Protein AF-A0A2S1WWI3-F1 (afdb_monomer)

Radius of gyration: 15.92 Å; Cα contacts (8 Å, |Δi|>4): 73; chains: 1; bounding box: 42×21×42 Å

Structure (mmCIF, N/CA/C/O backbone):
data_AF-A0A2S1WWI3-F1
#
_entry.id   AF-A0A2S1WWI3-F1
#
loop_
_atom_site.group_PDB
_atom_site.id
_atom_site.type_symbol
_atom_site.label_atom_id
_atom_site.label_alt_id
_atom_site.label_comp_id
_atom_site.label_asym_id
_atom_site.label_entity_id
_atom_site.label_seq_id
_atom_site.pdbx_PDB_ins_code
_atom_site.Cartn_x
_atom_site.Cartn_y
_atom_site.Cartn_z
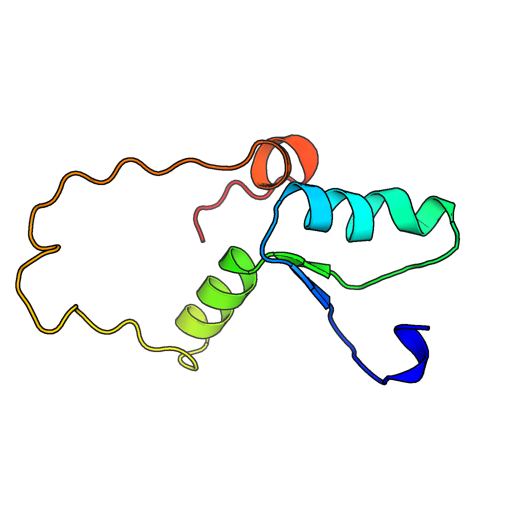_atom_site.occupancy
_atom_site.B_iso_or_equiv
_atom_site.auth_seq_id
_atom_site.auth_comp_id
_atom_site.auth_asym_id
_atom_site.auth_atom_id
_atom_site.pdbx_PDB_model_num
ATOM 1 N N . ASN A 1 1 ? -17.633 11.982 7.757 1.00 63.69 1 ASN A N 1
ATOM 2 C CA . ASN A 1 1 ? -17.065 10.710 8.266 1.00 63.69 1 ASN A CA 1
ATOM 3 C C . ASN A 1 1 ? -16.674 9.847 7.064 1.00 63.69 1 ASN A C 1
ATOM 5 O O . ASN A 1 1 ? -17.446 9.818 6.117 1.00 63.69 1 ASN A O 1
ATOM 9 N N . VAL A 1 2 ? -15.518 9.165 7.026 1.00 69.94 2 VAL A N 1
ATOM 10 C CA . VAL A 1 2 ? -15.132 8.339 5.846 1.00 69.94 2 VAL A CA 1
ATOM 11 C C . VAL A 1 2 ? -16.196 7.278 5.529 1.00 69.94 2 VAL A C 1
ATOM 13 O O . VAL A 1 2 ? -16.414 6.960 4.368 1.00 69.94 2 VAL A O 1
ATOM 16 N N . LYS A 1 3 ? -16.943 6.810 6.536 1.00 70.00 3 LYS A N 1
ATOM 17 C CA . LYS A 1 3 ? -18.073 5.884 6.355 1.00 70.00 3 LYS A CA 1
ATOM 18 C C . LYS A 1 3 ? -19.229 6.457 5.515 1.00 70.00 3 LYS A C 1
ATOM 20 O O . LYS A 1 3 ? -19.946 5.695 4.880 1.00 70.00 3 LYS A O 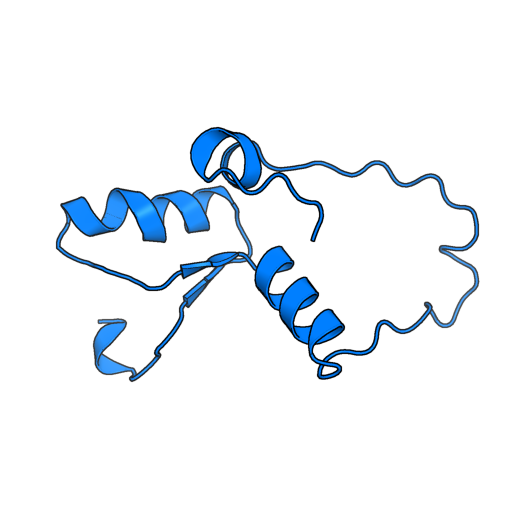1
ATOM 25 N N . GLU A 1 4 ? -19.395 7.777 5.468 1.00 80.31 4 GLU A N 1
ATOM 26 C CA . GLU A 1 4 ? -20.475 8.444 4.719 1.00 80.31 4 GLU A CA 1
ATOM 27 C C . GLU A 1 4 ? -20.170 8.563 3.222 1.00 80.31 4 GLU A C 1
ATOM 29 O O . GLU A 1 4 ? -21.067 8.832 2.431 1.00 80.31 4 GLU A O 1
ATOM 34 N N . THR A 1 5 ? -18.919 8.344 2.809 1.00 85.25 5 THR A N 1
ATOM 35 C CA . THR A 1 5 ? -18.524 8.434 1.395 1.00 85.25 5 THR A CA 1
ATOM 36 C C . THR A 1 5 ? -18.852 7.164 0.606 1.00 85.25 5 THR A C 1
ATOM 38 O O . THR A 1 5 ? -18.721 7.150 -0.615 1.00 85.25 5 THR A O 1
ATOM 41 N N . GLY A 1 6 ? -19.229 6.072 1.286 1.00 82.56 6 GLY A N 1
ATOM 42 C CA . GLY A 1 6 ? -19.405 4.751 0.674 1.00 82.56 6 GLY A CA 1
ATOM 43 C C . GLY A 1 6 ? -18.093 4.066 0.262 1.00 82.56 6 GLY A C 1
ATOM 44 O O . GLY A 1 6 ? -18.123 2.991 -0.344 1.00 82.56 6 GLY A O 1
ATOM 45 N N . ALA A 1 7 ? -16.934 4.656 0.581 1.00 85.69 7 ALA A N 1
ATOM 46 C CA . ALA A 1 7 ? -15.635 4.073 0.275 1.00 85.69 7 ALA A CA 1
ATOM 47 C C . ALA A 1 7 ? -15.404 2.777 1.069 1.00 85.69 7 ALA A C 1
ATOM 49 O O . ALA A 1 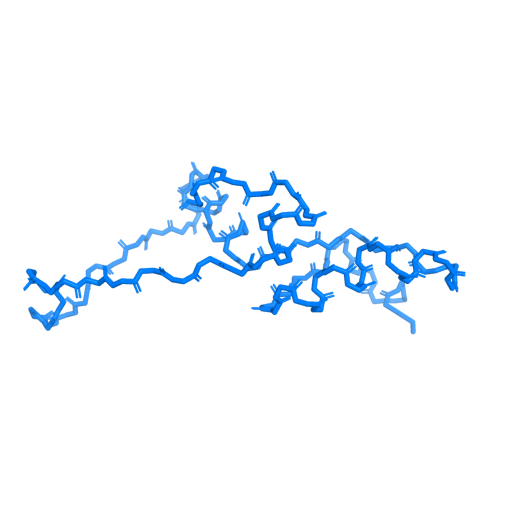7 ? -15.559 2.734 2.288 1.00 85.69 7 ALA A O 1
ATOM 50 N N . LYS A 1 8 ? -14.994 1.715 0.364 1.00 85.75 8 LYS A N 1
ATOM 51 C CA . LYS A 1 8 ? -14.766 0.382 0.953 1.00 85.75 8 LYS A CA 1
ATOM 52 C C . LYS A 1 8 ? -13.336 0.155 1.441 1.00 85.75 8 LYS A C 1
ATOM 54 O O . LYS A 1 8 ? -13.117 -0.721 2.264 1.00 85.75 8 LYS A O 1
ATOM 59 N N . LYS A 1 9 ? -12.371 0.899 0.897 1.00 90.62 9 LYS A N 1
ATOM 60 C CA . LYS A 1 9 ? -10.946 0.812 1.237 1.00 90.62 9 LYS A CA 1
ATOM 61 C C . LYS A 1 9 ? -10.325 2.196 1.272 1.00 90.62 9 LYS A C 1
ATOM 63 O O . LYS A 1 9 ? -10.653 3.040 0.441 1.00 90.62 9 LYS A O 1
ATOM 68 N N . VAL A 1 10 ? -9.384 2.386 2.186 1.00 93.00 10 VAL A N 1
ATOM 69 C CA . VAL A 1 10 ? -8.541 3.577 2.289 1.00 93.00 10 VAL A CA 1
ATOM 70 C C . VAL A 1 10 ? -7.143 3.219 1.801 1.00 93.00 10 VAL A C 1
ATOM 72 O O . VAL A 1 10 ? -6.535 2.266 2.280 1.00 93.00 10 VAL A O 1
ATOM 75 N N . VAL A 1 11 ? -6.621 3.979 0.842 1.00 94.75 11 VAL A N 1
ATOM 76 C CA . VAL A 1 11 ? -5.258 3.792 0.331 1.00 94.75 11 VAL A CA 1
ATOM 77 C C . VAL A 1 11 ? -4.353 4.833 0.973 1.00 94.75 11 VAL A C 1
ATOM 79 O O . VAL A 1 11 ? -4.652 6.023 0.915 1.00 94.75 11 VAL A O 1
ATOM 82 N N . SER A 1 12 ? -3.245 4.397 1.570 1.00 94.25 12 SER A N 1
ATOM 83 C CA . SER A 1 12 ? -2.250 5.301 2.151 1.00 94.25 12 SER A CA 1
ATOM 84 C C . SER A 1 12 ? -0.902 5.187 1.450 1.00 94.25 12 SER A C 1
ATOM 86 O O . SER A 1 12 ? -0.395 4.088 1.217 1.00 94.25 12 SER A O 1
ATOM 88 N N . THR A 1 13 ? -0.294 6.332 1.143 1.00 92.81 13 THR A N 1
ATOM 89 C CA . THR A 1 13 ? 1.063 6.410 0.586 1.00 92.81 13 THR A CA 1
ATOM 90 C C . THR A 1 13 ? 2.159 6.410 1.653 1.00 92.81 13 THR A C 1
ATOM 92 O O . THR A 1 13 ? 3.325 6.207 1.336 1.00 92.81 13 THR A O 1
ATOM 95 N N . CYS A 1 14 ? 1.794 6.622 2.918 1.00 92.12 14 CYS A N 1
ATOM 96 C CA . CYS A 1 14 ? 2.724 6.733 4.032 1.00 92.12 14 CYS A CA 1
ATOM 97 C C . CYS A 1 14 ? 2.587 5.525 4.961 1.00 92.12 14 CYS A C 1
ATOM 99 O O . CYS A 1 14 ? 1.491 5.206 5.424 1.00 92.12 14 CYS A O 1
ATOM 101 N N . ALA A 1 15 ? 3.708 4.885 5.297 1.00 88.81 15 ALA A N 1
ATOM 102 C CA . ALA A 1 15 ? 3.719 3.735 6.198 1.00 88.81 15 ALA A CA 1
ATOM 103 C C . ALA A 1 15 ? 3.262 4.077 7.628 1.00 88.81 15 ALA A C 1
ATOM 105 O O . ALA A 1 15 ? 2.624 3.252 8.278 1.00 88.81 15 ALA A O 1
ATOM 106 N N . HIS A 1 16 ? 3.539 5.293 8.113 1.00 90.00 16 HIS A N 1
ATOM 107 C CA . HIS A 1 16 ? 3.064 5.744 9.427 1.00 90.00 16 HIS A CA 1
ATOM 108 C C . HIS A 1 16 ? 1.555 5.974 9.412 1.00 90.00 16 HIS A C 1
ATOM 110 O O . HIS A 1 16 ? 0.848 5.471 10.277 1.00 90.00 16 HIS A O 1
ATOM 116 N N . CYS A 1 17 ? 1.042 6.652 8.381 1.00 91.75 17 CYS A N 1
ATOM 117 C CA . CYS A 1 17 ? -0.395 6.853 8.225 1.00 91.75 17 CYS A CA 1
ATOM 118 C C . CYS A 1 17 ? -1.135 5.519 8.086 1.00 91.75 17 CYS A C 1
ATOM 120 O O . CYS A 1 17 ? -2.187 5.348 8.690 1.00 91.75 17 CYS A O 1
ATOM 122 N N . PHE A 1 18 ? -0.576 4.562 7.341 1.00 92.75 18 PHE A N 1
ATOM 123 C CA . PHE A 1 18 ? -1.105 3.203 7.269 1.00 92.75 18 PHE A CA 1
ATOM 124 C C . PHE A 1 18 ? -1.220 2.568 8.660 1.00 92.75 18 PHE A C 1
ATOM 126 O O . PHE A 1 18 ? -2.290 2.068 8.998 1.00 92.75 18 PHE A O 1
ATOM 133 N N . ASN A 1 19 ? -0.170 2.641 9.485 1.00 90.94 19 ASN A N 1
ATOM 134 C CA . ASN A 1 19 ? -0.208 2.100 10.841 1.00 90.94 19 ASN A CA 1
ATOM 135 C C . ASN A 1 19 ? -1.263 2.783 11.715 1.00 90.94 19 ASN A C 1
ATOM 137 O O . ASN A 1 19 ? -2.077 2.102 12.329 1.00 90.94 19 ASN A O 1
ATOM 141 N N . THR A 1 20 ? -1.276 4.115 11.742 1.00 92.25 20 THR A N 1
ATOM 142 C CA . THR A 1 20 ? -2.209 4.884 12.570 1.00 92.25 20 THR A CA 1
ATOM 143 C C . THR A 1 20 ? -3.660 4.626 12.172 1.00 92.25 20 THR A C 1
ATOM 145 O O . THR A 1 20 ? -4.492 4.299 13.017 1.00 92.25 20 THR A O 1
ATOM 148 N N . LEU A 1 21 ? -3.973 4.692 10.876 1.00 91.94 21 LEU A N 1
ATOM 149 C CA . LEU A 1 21 ? -5.338 4.486 10.386 1.00 91.94 21 LEU A CA 1
ATOM 150 C C . LEU A 1 21 ? -5.819 3.043 10.581 1.00 91.94 21 LEU A C 1
ATOM 152 O O . LEU A 1 21 ? -7.008 2.830 10.799 1.00 91.94 21 LEU A O 1
ATOM 156 N N . LYS A 1 22 ? -4.916 2.061 10.485 1.00 89.50 22 LYS A N 1
ATOM 157 C CA . LYS A 1 22 ? -5.258 0.641 10.609 1.00 89.50 22 LYS A CA 1
ATOM 158 C C . LYS A 1 22 ? -5.332 0.171 12.064 1.00 89.50 22 LYS A C 1
ATOM 160 O O . LYS A 1 22 ? -6.255 -0.555 12.415 1.00 89.50 22 LYS A O 1
ATOM 165 N N . ASN A 1 23 ? -4.358 0.552 12.891 1.00 89.50 23 ASN A N 1
ATOM 166 C CA . ASN A 1 23 ? -4.132 -0.054 14.208 1.00 89.50 23 ASN A CA 1
ATOM 167 C C . ASN A 1 23 ? -4.504 0.870 15.380 1.00 89.50 23 ASN A C 1
ATOM 169 O O . ASN A 1 23 ? -4.839 0.376 16.454 1.00 89.50 23 ASN A O 1
ATOM 173 N N . GLU A 1 24 ? -4.432 2.193 15.209 1.00 90.50 24 GLU A N 1
ATOM 174 C CA . GLU A 1 24 ? -4.621 3.153 16.312 1.00 90.50 24 GLU A CA 1
ATOM 175 C C . GLU A 1 24 ? -6.028 3.764 16.305 1.00 90.50 24 GLU A C 1
ATOM 177 O O . GLU A 1 24 ? -6.633 3.935 17.358 1.00 90.50 24 GLU A O 1
ATOM 182 N N . TYR A 1 25 ? -6.597 4.039 15.127 1.00 90.56 25 TYR A N 1
ATOM 183 C CA . TYR A 1 25 ? -7.932 4.646 14.999 1.00 90.56 25 TYR A CA 1
ATOM 184 C C . TYR A 1 25 ? -9.072 3.742 15.488 1.00 90.56 25 TYR A C 1
ATOM 186 O O . TYR A 1 25 ? -10.124 4.244 15.893 1.00 90.56 25 TYR A O 1
ATOM 194 N N . SER A 1 26 ? -8.848 2.428 15.539 1.00 86.00 26 SER A N 1
ATOM 195 C CA . SER A 1 26 ? -9.778 1.475 16.153 1.00 86.00 26 SER A CA 1
ATOM 196 C C . SER A 1 26 ? -10.027 1.794 17.632 1.00 86.00 26 SER A C 1
ATOM 198 O O . SER A 1 26 ? -11.157 1.676 18.101 1.00 86.00 26 SER A O 1
ATOM 200 N N . GLN A 1 27 ? -9.019 2.310 18.347 1.00 88.56 27 GLN A N 1
ATOM 201 C CA . GLN A 1 27 ? -9.139 2.743 19.747 1.00 88.56 27 GLN A CA 1
ATOM 202 C C . GLN A 1 27 ? -10.046 3.973 19.901 1.00 88.56 27 GLN A C 1
ATOM 204 O O . GLN A 1 27 ? -10.591 4.215 20.973 1.00 88.56 27 GLN A O 1
ATOM 209 N N . LEU A 1 28 ? -10.243 4.730 18.819 1.00 88.81 28 LEU A N 1
ATOM 210 C CA . LEU A 1 28 ? -11.156 5.872 18.739 1.00 88.81 28 LEU A CA 1
ATOM 211 C C . LEU A 1 28 ? -12.537 5.478 18.176 1.00 88.81 28 LEU A C 1
ATOM 213 O O . LEU A 1 28 ? -13.343 6.348 17.852 1.00 88.81 28 LEU A O 1
ATOM 217 N N . GLY A 1 29 ? -12.815 4.177 18.020 1.00 86.75 29 GLY A N 1
ATOM 218 C CA . GLY A 1 29 ? -14.069 3.657 17.461 1.00 86.75 29 GLY A CA 1
ATOM 219 C C . GLY A 1 29 ? -14.175 3.760 15.934 1.00 86.75 29 GLY A C 1
ATOM 220 O O . GLY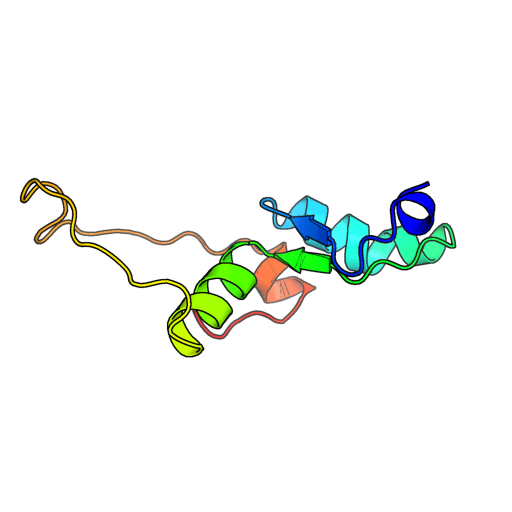 A 1 29 ? -15.260 3.587 15.368 1.00 86.75 29 GLY A O 1
ATOM 221 N N . VAL A 1 30 ? -13.068 4.051 15.244 1.00 87.19 30 VAL A N 1
ATOM 222 C CA . VAL A 1 30 ? -13.019 4.191 13.786 1.00 87.19 30 VAL A CA 1
ATOM 223 C C . VAL A 1 30 ? -12.254 3.017 13.185 1.00 87.19 30 VAL A C 1
ATOM 225 O O . VAL A 1 30 ? -11.030 2.997 13.150 1.00 87.19 30 VAL A O 1
ATOM 228 N N . GLU A 1 31 ? -12.994 2.043 12.665 1.00 87.62 31 GLU A N 1
ATOM 229 C CA . GLU A 1 31 ? -12.422 0.931 11.903 1.00 87.62 31 GLU A CA 1
ATOM 230 C C . GLU A 1 31 ? -12.394 1.249 10.405 1.00 87.62 31 GLU A C 1
ATOM 232 O O . GLU A 1 31 ? -13.416 1.629 9.820 1.00 87.62 31 GLU A O 1
ATOM 237 N N . LEU A 1 32 ? -11.219 1.087 9.790 1.00 89.81 32 LEU A N 1
ATOM 238 C CA . LEU A 1 32 ?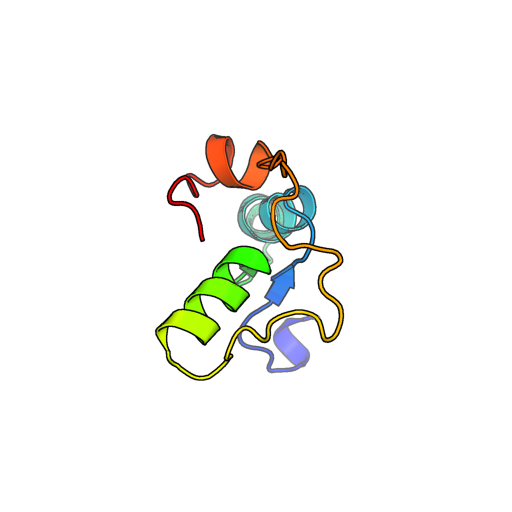 -10.972 1.324 8.370 1.00 89.81 32 LEU A CA 1
ATOM 239 C C . LEU A 1 32 ? -10.243 0.122 7.757 1.00 89.81 32 LEU A C 1
ATOM 241 O O . LEU A 1 32 ? -9.266 -0.375 8.312 1.00 89.81 32 LEU A O 1
ATOM 245 N N . ASP A 1 33 ? -10.676 -0.307 6.571 1.00 91.06 33 ASP A N 1
ATOM 246 C CA . ASP A 1 33 ? -9.914 -1.240 5.732 1.00 91.06 33 ASP A CA 1
ATOM 247 C C . ASP A 1 33 ? -8.845 -0.439 4.977 1.00 91.06 33 ASP A C 1
ATOM 249 O O . ASP A 1 33 ? -9.125 0.204 3.960 1.00 91.06 33 ASP A O 1
ATOM 253 N N . VAL A 1 34 ? -7.631 -0.407 5.531 1.00 93.25 34 VAL A N 1
ATOM 254 C CA . VAL A 1 34 ? -6.511 0.380 5.001 1.00 93.25 34 VAL A CA 1
ATOM 255 C C . VAL A 1 34 ? -5.525 -0.525 4.265 1.00 93.25 34 VAL A C 1
ATOM 257 O O . VAL A 1 34 ? -5.122 -1.568 4.778 1.00 93.25 34 VAL A O 1
ATOM 260 N N . ILE A 1 35 ? -5.079 -0.095 3.085 1.00 93.44 35 ILE A N 1
ATOM 261 C CA . ILE A 1 35 ? -4.013 -0.731 2.302 1.00 93.44 35 ILE A CA 1
ATOM 262 C C . ILE A 1 35 ? -2.897 0.278 2.010 1.00 93.44 35 ILE A C 1
ATOM 264 O O . ILE A 1 35 ? -3.162 1.440 1.692 1.00 93.44 35 ILE A O 1
ATOM 268 N N . HIS A 1 36 ? -1.637 -0.151 2.105 1.00 93.88 36 HIS A N 1
ATOM 269 C CA . HIS A 1 36 ? -0.516 0.687 1.685 1.00 93.88 36 HIS A CA 1
ATOM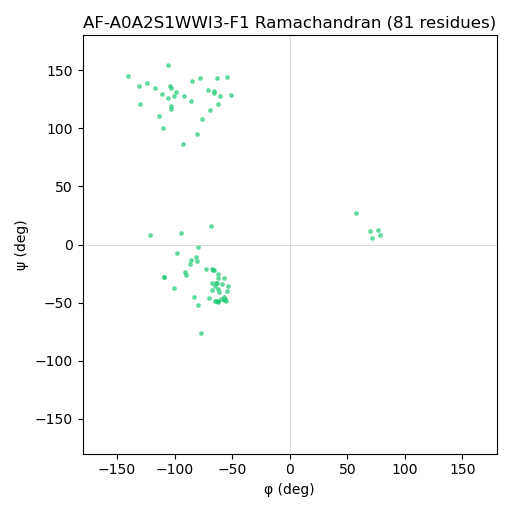 270 C C . HIS A 1 36 ? -0.381 0.683 0.156 1.00 93.88 36 HIS A C 1
ATOM 272 O O . HIS A 1 36 ? -0.582 -0.345 -0.492 1.00 93.88 36 HIS A O 1
ATOM 278 N N . HIS A 1 37 ? -0.018 1.820 -0.437 1.00 92.62 37 HIS A N 1
ATOM 279 C CA . HIS A 1 37 ? 0.037 1.985 -1.891 1.00 92.62 37 HIS A CA 1
ATOM 280 C C . HIS A 1 37 ? 0.904 0.927 -2.592 1.00 92.62 37 HIS A C 1
ATOM 282 O O . HIS A 1 37 ? 0.487 0.398 -3.616 1.00 92.62 37 HIS A O 1
ATOM 288 N N . THR A 1 38 ? 2.049 0.541 -2.021 1.00 90.81 38 THR A N 1
ATOM 289 C CA . THR A 1 38 ? 2.913 -0.502 -2.602 1.00 90.81 38 THR A CA 1
ATOM 290 C C . THR A 1 38 ? 2.217 -1.864 -2.678 1.00 90.81 38 THR A C 1
ATOM 292 O O . THR A 1 38 ? 2.328 -2.558 -3.685 1.00 90.81 38 THR A O 1
ATOM 295 N N . GLN A 1 39 ? 1.419 -2.223 -1.665 1.00 90.56 39 GLN A N 1
ATOM 296 C CA . GLN A 1 39 ? 0.629 -3.459 -1.661 1.00 90.56 39 GLN A CA 1
ATOM 297 C C . GLN A 1 39 ? -0.479 -3.420 -2.717 1.00 90.56 39 GLN A C 1
ATOM 299 O O . GLN A 1 39 ? -0.748 -4.425 -3.376 1.00 90.56 39 GLN A O 1
ATOM 304 N N . LEU A 1 40 ? -1.122 -2.259 -2.886 1.00 93.06 40 LEU A N 1
ATOM 305 C CA . LEU A 1 40 ? -2.132 -2.065 -3.923 1.00 93.06 40 LEU A CA 1
ATOM 306 C C . LEU A 1 40 ? -1.516 -2.189 -5.321 1.00 93.06 40 LEU A C 1
ATOM 308 O O . LEU A 1 40 ? -2.055 -2.917 -6.149 1.00 93.06 40 LEU A O 1
ATOM 312 N N . LEU A 1 41 ? -0.394 -1.512 -5.572 1.00 93.19 4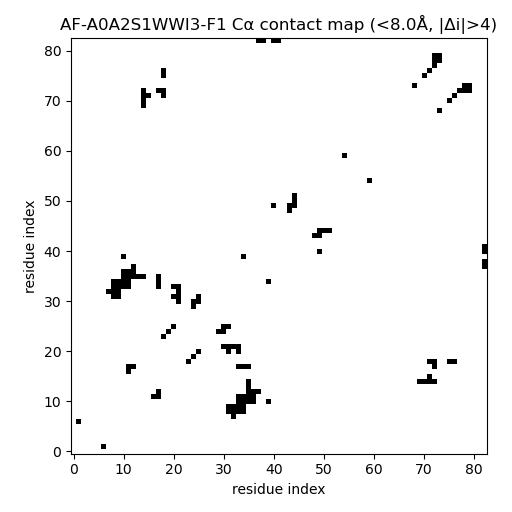1 LEU A N 1
ATOM 313 C CA . LEU A 1 41 ? 0.294 -1.550 -6.863 1.00 93.19 41 LEU A CA 1
ATOM 314 C C . LEU A 1 41 ? 0.718 -2.977 -7.218 1.00 93.19 41 LEU A C 1
ATOM 316 O O . LEU A 1 41 ? 0.396 -3.439 -8.308 1.00 93.19 41 LEU A O 1
ATOM 320 N N . ASN A 1 42 ? 1.330 -3.705 -6.281 1.00 90.88 42 ASN A N 1
ATOM 321 C CA . ASN A 1 42 ? 1.676 -5.110 -6.485 1.00 90.88 42 ASN A CA 1
ATOM 322 C C . ASN A 1 42 ? 0.452 -5.965 -6.840 1.00 90.88 42 ASN A C 1
ATOM 324 O O . ASN A 1 42 ? 0.466 -6.699 -7.826 1.00 90.88 42 ASN A O 1
ATOM 328 N N . ARG A 1 43 ? -0.648 -5.833 -6.084 1.00 92.31 43 ARG A N 1
ATOM 329 C CA . ARG A 1 43 ? -1.893 -6.548 -6.394 1.00 92.31 43 ARG A CA 1
ATOM 330 C C . ARG A 1 43 ? -2.369 -6.242 -7.815 1.00 92.31 43 ARG A C 1
ATOM 332 O O . ARG A 1 43 ? -2.707 -7.170 -8.539 1.00 92.31 43 ARG A O 1
ATOM 339 N N . LEU A 1 44 ? -2.384 -4.973 -8.222 1.00 94.69 44 LEU A N 1
ATOM 340 C CA . LEU A 1 44 ? -2.832 -4.582 -9.561 1.00 94.69 44 LEU A CA 1
ATOM 341 C C . LEU A 1 44 ? -1.923 -5.134 -10.667 1.00 94.69 44 LEU A C 1
ATOM 343 O O . LEU A 1 44 ? -2.437 -5.522 -11.715 1.00 94.69 44 LEU A O 1
ATOM 347 N N . VAL A 1 45 ? -0.609 -5.212 -10.430 1.00 94.31 45 VAL A N 1
ATOM 348 C CA . VAL A 1 45 ? 0.340 -5.851 -11.356 1.00 94.31 45 VAL A CA 1
ATOM 349 C C . VAL A 1 45 ? 0.062 -7.349 -11.466 1.00 94.31 45 VAL A C 1
ATOM 351 O O . VAL A 1 45 ? -0.099 -7.861 -12.571 1.00 94.31 45 VAL A O 1
ATOM 354 N N . ARG A 1 46 ? -0.086 -8.052 -10.335 1.00 91.62 46 ARG A N 1
ATOM 355 C CA . ARG A 1 46 ? -0.390 -9.496 -10.311 1.00 91.62 46 ARG A CA 1
ATOM 356 C C . ARG A 1 46 ? -1.748 -9.834 -10.930 1.00 91.62 46 ARG A C 1
ATOM 358 O O . ARG A 1 46 ? -1.895 -10.888 -11.535 1.00 91.62 46 ARG A O 1
ATOM 365 N N . GLU A 1 47 ? -2.731 -8.946 -10.794 1.00 96.25 47 GLU A N 1
ATOM 366 C CA . GLU A 1 47 ? -4.058 -9.082 -11.410 1.00 96.25 47 GLU A CA 1
ATOM 367 C C . GLU A 1 47 ? -4.083 -8.689 -12.901 1.00 96.25 47 GLU A C 1
ATOM 369 O O . GLU A 1 47 ? -5.139 -8.762 -13.527 1.00 96.25 47 GLU A O 1
ATOM 374 N N . GLY A 1 48 ? -2.964 -8.229 -13.474 1.00 95.31 48 GLY A N 1
ATOM 375 C CA . GLY A 1 48 ? -2.894 -7.768 -14.865 1.00 95.31 48 GLY A CA 1
ATOM 376 C C . GLY A 1 48 ? -3.635 -6.451 -15.134 1.00 95.31 48 GLY A C 1
ATOM 377 O O . GLY A 1 48 ? -3.827 -6.072 -16.285 1.00 95.31 48 GLY A O 1
ATOM 378 N N . LYS A 1 49 ? -4.055 -5.734 -14.085 1.00 96.44 49 LYS A N 1
ATOM 379 C CA . LYS A 1 49 ? -4.754 -4.439 -14.181 1.00 96.44 49 LYS A CA 1
ATOM 380 C C . LYS A 1 49 ? -3.801 -3.250 -14.273 1.00 96.44 49 LYS A C 1
ATOM 382 O O . LYS A 1 49 ? -4.228 -2.158 -14.636 1.00 96.44 49 LYS A O 1
ATOM 387 N N . LEU A 1 50 ? -2.531 -3.450 -13.927 1.00 94.94 50 LEU A N 1
ATOM 388 C CA . LEU A 1 50 ? -1.462 -2.468 -14.061 1.00 94.94 50 LEU A CA 1
ATOM 389 C C . LEU A 1 50 ? -0.273 -3.125 -14.762 1.00 94.94 50 LEU A C 1
ATOM 391 O O . LEU A 1 50 ? 0.269 -4.107 -14.269 1.00 94.94 50 LEU A O 1
ATOM 395 N N . THR A 1 51 ? 0.139 -2.582 -15.905 1.00 93.31 51 THR A N 1
ATOM 396 C CA . THR A 1 51 ? 1.326 -3.057 -16.632 1.00 93.31 51 THR A CA 1
ATOM 397 C C . THR A 1 51 ? 2.476 -2.082 -16.390 1.00 93.31 51 THR A C 1
ATOM 399 O O . THR A 1 51 ? 2.348 -0.917 -16.774 1.00 93.31 51 THR A O 1
ATOM 402 N N . PRO A 1 52 ? 3.585 -2.505 -15.753 1.00 87.44 52 PRO A N 1
ATOM 403 C CA . PRO A 1 52 ? 4.778 -1.676 -15.641 1.00 87.44 52 PRO A CA 1
ATOM 404 C C . PRO A 1 52 ? 5.314 -1.338 -17.032 1.00 87.44 52 PRO A C 1
ATOM 406 O O . PRO A 1 52 ? 5.521 -2.228 -17.856 1.00 87.44 52 PRO A O 1
ATOM 409 N N . VAL A 1 53 ? 5.539 -0.054 -17.292 1.00 85.94 53 VAL A N 1
ATOM 410 C CA . VAL A 1 53 ? 6.151 0.417 -18.537 1.00 85.94 53 VAL A CA 1
ATOM 411 C C . VAL A 1 53 ? 7.595 0.803 -18.266 1.00 85.94 53 VAL A C 1
ATOM 413 O O . VAL A 1 53 ? 7.893 1.438 -17.252 1.00 85.94 53 VAL A O 1
ATOM 416 N N . ALA A 1 54 ? 8.499 0.406 -19.160 1.00 79.81 54 ALA A N 1
ATOM 417 C CA . ALA A 1 54 ? 9.865 0.903 -19.110 1.00 79.81 54 ALA A CA 1
ATOM 418 C C . ALA A 1 54 ? 9.855 2.426 -19.344 1.00 79.81 54 ALA A C 1
ATOM 420 O O . ALA A 1 54 ? 9.037 2.907 -20.139 1.00 79.81 54 ALA A O 1
ATOM 421 N N . PRO A 1 55 ? 10.728 3.196 -18.673 1.00 77.06 55 PRO A N 1
ATOM 422 C CA . PRO A 1 55 ? 10.923 4.597 -19.026 1.00 77.06 55 PRO A CA 1
ATOM 423 C C . PRO A 1 55 ? 11.276 4.723 -20.513 1.00 77.06 55 PRO A C 1
ATOM 425 O O . PRO A 1 55 ? 11.950 3.866 -21.085 1.00 77.06 55 PRO A O 1
ATOM 428 N N . ALA A 1 56 ? 10.785 5.791 -21.145 1.00 73.75 56 ALA A N 1
ATOM 429 C CA . ALA A 1 56 ? 10.995 6.035 -22.572 1.00 73.75 56 ALA A CA 1
ATOM 430 C C . ALA A 1 56 ? 12.472 6.296 -22.915 1.00 73.75 56 ALA A C 1
ATOM 432 O O . ALA A 1 56 ? 12.882 6.124 -24.061 1.00 73.75 56 ALA A O 1
ATOM 433 N N . ASP A 1 57 ? 13.263 6.703 -21.925 1.00 78.00 57 ASP A N 1
ATOM 434 C CA . ASP A 1 57 ? 14.702 6.846 -22.022 1.00 78.00 57 ASP A CA 1
ATOM 435 C C . ASP A 1 57 ? 15.421 5.716 -21.270 1.00 78.00 57 ASP A C 1
ATOM 437 O O . ASP A 1 57 ? 14.929 5.128 -20.306 1.00 78.00 57 ASP A O 1
ATOM 441 N N . SER A 1 58 ? 16.647 5.416 -21.690 1.00 71.44 58 SER A N 1
ATOM 442 C CA . SER A 1 58 ? 17.512 4.429 -21.033 1.00 71.44 58 SER A CA 1
ATOM 443 C C . SER A 1 58 ? 17.991 4.876 -19.639 1.00 71.44 58 SER A C 1
ATOM 445 O O . SER A 1 58 ? 18.953 4.310 -19.126 1.00 71.44 58 SER A O 1
ATOM 447 N N . SER A 1 59 ? 17.370 5.894 -19.028 1.00 71.88 59 SER A N 1
ATOM 448 C CA . SER A 1 59 ? 17.838 6.565 -17.808 1.00 71.88 59 SER A CA 1
ATOM 449 C C . SER A 1 59 ? 17.912 5.637 -16.596 1.00 71.88 59 SER A C 1
ATOM 451 O O . SER A 1 59 ? 18.772 5.824 -15.737 1.00 71.88 59 SER A O 1
ATOM 453 N N . LEU A 1 60 ? 17.060 4.607 -16.549 1.00 72.12 60 LEU A N 1
ATOM 454 C CA . LEU A 1 60 ? 17.033 3.616 -15.469 1.00 72.12 60 LEU A CA 1
ATOM 455 C C . LEU A 1 60 ? 17.794 2.319 -15.805 1.00 72.12 60 LEU A C 1
ATOM 457 O O . LEU A 1 60 ? 17.976 1.479 -14.922 1.00 72.12 60 LEU A O 1
ATOM 461 N N . ASN A 1 61 ? 18.269 2.132 -17.045 1.00 75.31 61 ASN A N 1
ATOM 462 C CA . ASN A 1 61 ? 18.957 0.899 -17.438 1.00 75.31 61 ASN 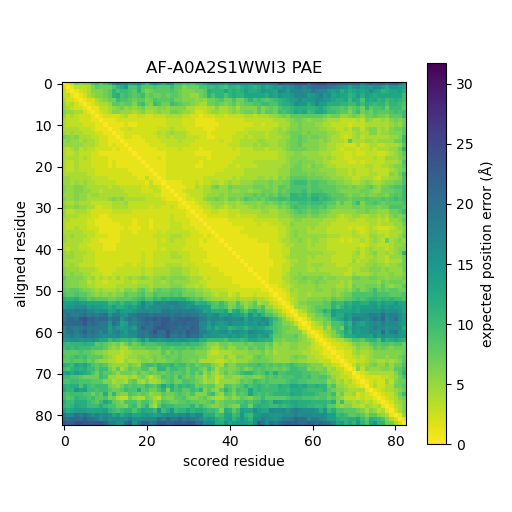A CA 1
ATOM 463 C C . ASN A 1 61 ? 20.327 0.792 -16.758 1.00 75.31 61 ASN A C 1
ATOM 465 O O . ASN A 1 61 ? 21.231 1.585 -17.009 1.00 75.31 61 ASN A O 1
ATOM 469 N N . GLY A 1 62 ? 20.488 -0.226 -15.909 1.00 74.19 62 GLY A N 1
ATOM 470 C CA . GLY A 1 62 ? 21.744 -0.499 -15.206 1.00 74.19 62 GLY A CA 1
ATOM 471 C C . GLY A 1 62 ? 22.009 0.400 -13.995 1.00 74.19 62 GLY A C 1
ATOM 472 O O . GLY A 1 62 ? 23.098 0.327 -13.424 1.00 74.19 62 GLY A O 1
ATOM 473 N N . GLN A 1 63 ? 21.043 1.223 -13.566 1.00 81.75 63 GLN A N 1
ATOM 474 C CA . GLN A 1 63 ? 21.194 1.990 -12.331 1.00 81.75 63 GLN A CA 1
ATOM 475 C C . GLN A 1 63 ? 21.116 1.080 -11.103 1.00 81.75 63 GLN A C 1
ATOM 477 O O . GLN A 1 63 ? 20.210 0.261 -10.950 1.00 81.75 63 GLN A O 1
ATOM 482 N N . LYS A 1 64 ? 22.064 1.264 -10.182 1.00 85.12 64 LYS A N 1
ATOM 483 C CA . LYS A 1 64 ? 22.016 0.634 -8.865 1.00 85.12 64 LYS A CA 1
ATOM 484 C C . LYS A 1 64 ? 21.005 1.384 -7.999 1.00 85.12 64 LYS A C 1
ATOM 486 O O . LYS A 1 64 ? 21.272 2.504 -7.572 1.00 85.12 64 LYS A O 1
ATOM 491 N N . ILE A 1 65 ? 19.864 0.756 -7.736 1.00 83.25 65 ILE A N 1
ATOM 492 C CA . ILE A 1 65 ? 18.809 1.304 -6.878 1.00 83.25 65 ILE A CA 1
ATOM 493 C C . ILE A 1 65 ? 18.932 0.690 -5.483 1.00 83.25 65 ILE A C 1
ATOM 495 O O . ILE A 1 65 ? 19.029 -0.528 -5.340 1.00 83.25 65 ILE A O 1
ATOM 499 N N . THR A 1 66 ? 18.903 1.53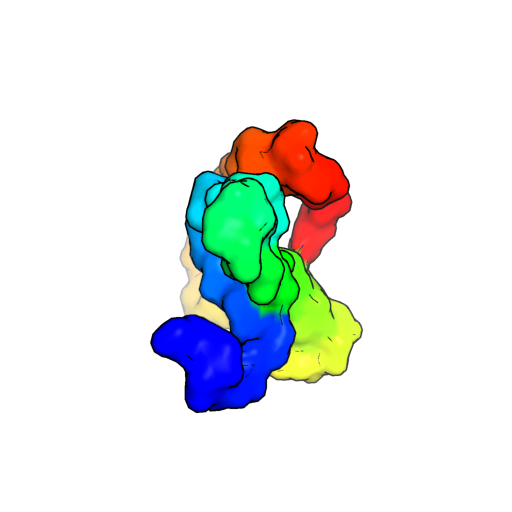4 -4.453 1.00 84.88 66 THR A N 1
ATOM 500 C CA . THR A 1 66 ? 18.775 1.097 -3.058 1.00 84.88 66 THR A CA 1
ATOM 501 C C . THR A 1 66 ? 17.343 1.344 -2.609 1.00 84.88 66 THR A C 1
ATOM 503 O O . THR A 1 66 ? 16.886 2.485 -2.606 1.00 84.88 66 THR A O 1
ATOM 506 N N . TYR A 1 67 ? 16.637 0.281 -2.229 1.00 80.94 67 TYR A N 1
ATOM 507 C CA . TYR A 1 67 ? 15.289 0.380 -1.676 1.00 80.94 67 TYR A CA 1
ATOM 508 C C . TYR A 1 67 ? 15.336 0.655 -0.171 1.00 80.94 67 TYR A C 1
ATOM 510 O O . TYR A 1 67 ? 16.173 0.103 0.544 1.00 80.94 67 TYR A O 1
ATOM 518 N N . HIS A 1 68 ? 14.429 1.507 0.305 1.00 83.81 68 HIS A N 1
ATOM 519 C CA . HIS A 1 68 ? 14.218 1.746 1.729 1.00 83.81 68 HIS A CA 1
ATOM 520 C C . HIS A 1 68 ? 12.838 1.235 2.135 1.00 83.81 68 HIS A C 1
ATOM 522 O O . HIS A 1 68 ? 11.825 1.839 1.777 1.00 83.81 68 HIS A O 1
ATOM 528 N N . ASP A 1 69 ? 12.811 0.157 2.916 1.00 79.62 69 ASP A N 1
ATOM 529 C CA . ASP A 1 69 ? 11.569 -0.379 3.461 1.00 79.62 69 ASP A CA 1
ATOM 530 C C . ASP A 1 69 ? 11.192 0.320 4.773 1.00 79.62 69 ASP A C 1
ATOM 532 O O . ASP A 1 69 ? 11.971 0.308 5.735 1.00 79.62 69 ASP A O 1
ATOM 536 N N . PRO A 1 70 ? 9.985 0.908 4.869 1.00 80.44 70 PRO A N 1
ATOM 537 C CA . PRO A 1 70 ? 9.551 1.554 6.096 1.00 80.44 70 PRO A CA 1
ATOM 538 C C . PRO A 1 70 ? 9.370 0.542 7.233 1.00 80.44 70 PRO A C 1
ATOM 540 O O . PRO A 1 70 ? 8.639 -0.443 7.098 1.00 80.44 70 PRO A O 1
ATOM 543 N N . CYS A 1 71 ? 9.927 0.839 8.411 1.00 78.69 71 CYS A N 1
ATOM 544 C CA . CYS A 1 71 ? 9.769 0.008 9.611 1.00 78.69 71 CYS A CA 1
ATOM 545 C C . CYS A 1 71 ? 8.296 -0.274 9.951 1.00 78.69 71 CYS A C 1
ATOM 547 O O . CYS A 1 71 ? 7.964 -1.370 10.395 1.00 78.69 71 CYS A O 1
ATOM 549 N N . TYR A 1 72 ? 7.396 0.688 9.724 1.00 77.69 72 TYR A N 1
ATOM 550 C CA . TYR A 1 72 ? 5.968 0.504 9.985 1.00 77.69 72 TYR A CA 1
ATOM 551 C C . TYR A 1 72 ? 5.262 -0.409 8.988 1.00 77.69 72 TYR A C 1
ATOM 553 O O . TYR A 1 72 ? 4.233 -0.975 9.334 1.00 77.69 72 TYR A O 1
ATOM 561 N N . LEU A 1 73 ? 5.814 -0.608 7.793 1.00 76.38 73 LEU A N 1
ATOM 562 C CA . LEU A 1 73 ? 5.284 -1.573 6.838 1.00 76.38 73 LEU A CA 1
ATOM 563 C C . LEU A 1 73 ? 5.750 -2.991 7.220 1.00 76.38 73 LEU A C 1
ATOM 565 O O . LEU A 1 73 ? 4.922 -3.868 7.458 1.00 76.38 73 LEU A O 1
ATOM 569 N N . GLY A 1 74 ? 7.059 -3.175 7.409 1.00 78.44 74 GLY A N 1
ATOM 570 C CA . GLY A 1 74 ? 7.654 -4.459 7.795 1.00 78.44 74 GLY A CA 1
ATOM 571 C C . GLY A 1 74 ? 7.470 -4.804 9.274 1.00 78.44 74 GLY A C 1
ATOM 572 O O . GLY A 1 74 ? 6.637 -5.627 9.630 1.00 78.44 74 GLY A O 1
ATOM 573 N N . ARG A 1 75 ? 8.234 -4.166 10.171 1.00 78.88 75 ARG A N 1
ATOM 574 C CA . ARG A 1 75 ? 8.301 -4.511 11.608 1.00 78.88 75 ARG A CA 1
ATOM 575 C C . ARG A 1 75 ? 6.947 -4.462 12.316 1.00 78.88 75 ARG A C 1
ATOM 577 O O . ARG A 1 75 ? 6.644 -5.365 13.090 1.00 78.88 75 ARG A O 1
ATOM 584 N N . HIS A 1 76 ? 6.156 -3.420 12.072 1.00 81.12 76 HIS A N 1
ATOM 585 C CA . HIS A 1 76 ? 4.900 -3.214 12.804 1.00 81.12 76 HIS A CA 1
ATOM 586 C C . HIS A 1 76 ? 3.689 -3.879 12.148 1.00 81.12 76 HIS A C 1
ATOM 588 O O . HIS A 1 76 ? 2.738 -4.209 12.847 1.00 81.12 76 HIS A O 1
ATOM 594 N N . ASN A 1 77 ? 3.712 -4.090 10.829 1.00 79.44 77 ASN A N 1
ATOM 595 C CA . ASN A 1 77 ? 2.560 -4.622 10.096 1.00 79.44 77 ASN A CA 1
ATOM 596 C C . ASN A 1 77 ? 2.837 -5.934 9.349 1.00 79.44 77 ASN A C 1
ATOM 598 O O . ASN A 1 77 ? 1.966 -6.408 8.623 1.00 79.44 77 ASN A O 1
ATOM 602 N N . GLN A 1 78 ? 4.010 -6.532 9.576 1.00 79.62 78 GLN A N 1
ATOM 603 C CA . GLN A 1 78 ? 4.438 -7.835 9.065 1.00 79.62 78 GLN A CA 1
ATOM 604 C C . GLN A 1 78 ? 4.414 -7.942 7.528 1.00 79.62 78 GLN A C 1
ATOM 606 O O . GLN A 1 78 ? 4.255 -9.025 6.970 1.00 79.62 78 GLN A O 1
ATOM 611 N N . VAL A 1 79 ? 4.564 -6.817 6.824 1.00 74.00 79 VAL A N 1
ATOM 612 C CA . VAL A 1 79 ? 4.624 -6.778 5.358 1.00 74.00 79 VAL A CA 1
ATOM 613 C C . VAL A 1 79 ? 6.091 -6.863 4.944 1.00 74.00 79 VAL A C 1
ATOM 615 O O . VAL A 1 79 ? 6.763 -5.841 4.815 1.00 74.00 79 VAL A O 1
ATOM 618 N N . TYR A 1 80 ? 6.591 -8.093 4.822 1.00 63.00 80 TYR A N 1
ATOM 619 C CA . TYR A 1 80 ? 8.001 -8.380 4.522 1.00 63.00 80 TYR A CA 1
ATOM 620 C C . TYR A 1 80 ? 8.236 -8.934 3.128 1.00 63.00 80 TYR A C 1
ATOM 622 O O . TYR A 1 80 ? 9.317 -8.739 2.578 1.00 63.00 80 TYR A O 1
ATOM 630 N N . ASP A 1 81 ? 7.243 -9.621 2.563 1.00 60.28 81 ASP A N 1
ATOM 631 C CA . ASP A 1 81 ? 7.323 -10.002 1.165 1.00 60.28 81 ASP A CA 1
ATOM 632 C C . ASP A 1 81 ? 7.369 -8.721 0.346 1.00 60.28 81 ASP A C 1
ATOM 634 O O . ASP A 1 81 ? 6.468 -7.875 0.437 1.00 60.28 81 ASP A O 1
ATOM 638 N N . ALA A 1 82 ? 8.456 -8.580 -0.415 1.00 53.56 82 ALA A N 1
ATOM 639 C CA . ALA A 1 82 ? 8.604 -7.490 -1.354 1.00 53.56 82 ALA A CA 1
ATOM 640 C C . ALA A 1 82 ? 7.336 -7.446 -2.231 1.00 53.56 82 ALA A C 1
ATOM 642 O O . ALA A 1 82 ? 6.916 -8.501 -2.728 1.00 53.56 82 ALA A O 1
ATOM 643 N N . PRO A 1 83 ? 6.685 -6.275 -2.358 1.00 52.31 83 PRO A N 1
ATOM 644 C CA . PRO A 1 83 ? 5.564 -6.114 -3.262 1.00 52.31 83 PRO A CA 1
ATOM 645 C C . PRO A 1 83 ? 5.987 -6.508 -4.683 1.00 52.31 83 PRO A C 1
ATOM 647 O O . PRO A 1 83 ? 6.855 -5.814 -5.248 1.00 52.31 83 PRO A O 1
#

pLDDT: mean 84.41, std 9.68, range [52.31, 96.44]

Mean predicted aligned error: 6.7 Å

Solvent-accessible surface area (backbone atoms only — not comparable to full-atom values): 5287 Å² total; per-residue (Å²): 110,74,78,78,73,72,62,79,64,45,79,27,90,42,43,64,58,37,43,43,48,50,67,50,32,45,80,75,75,41,83,54,56,61,44,44,45,62,56,52,52,35,50,32,39,77,68,68,77,41,78,92,74,79,70,96,54,74,82,66,70,87,60,88,79,84,86,84,82,53,58,45,38,28,80,73,61,71,52,69,76,81,100

Sequence (83 aa):
NVKETGAKKVVSTCAHCFNTLKNEYSQLGVELDVIHHTQLLNRLVREGKLTPVAPADSSLNGQKITYHDPCYLGRHNQVYDAP

Nearest PDB structures (foldseek):
  6mos-assembly1_A  TM=2.797E-01  e=7.627E+00  Thermosipho africanus TCF52B

Secondary structure (DSSP, 8-state):
-GGGGT-S-EEES-HHHHHIIIIIGGGGT----EEEHHHHHHHHHHTTSS-----SSGGGTT--PPP---TTTTTTT---S--

Foldseek 3Di:
DVVVVVDQAAEDQDLVCQCCQDPVCVVVVHHHHYDYPQRVQVVCVVVVNDDDDDPPDCPPPPDDDDDDDDCSCPVVVPNDPRD